Protein AF-A0A9Q9MV61-F1 (afdb_monomer)

Sequence (55 aa):
MSEKEIIEAIRILGRYVVDSLPGGNFVLTPLEDGEIIITKESHKQCKSFFRKKKS

Solvent-accessible surface area (backbone atoms only — not comparable to full-atom values): 3734 Å² total; per-residue (Å²): 134,52,73,67,57,52,52,60,73,70,54,76,85,79,56,63,49,80,46,82,45,87,92,83,44,73,48,79,45,79,50,63,90,86,68,79,84,83,43,74,65,54,50,50,50,50,50,59,72,70,48,75,77,83,127

Radius of gyration: 17.06 Å; Cα contacts (8 Å, |Δi|>4): 28; chains: 1; bounding box: 36×20×51 Å

Secondary structure (DSSP, 8-state):
--HHHHHHHTPPPS-EEEEEETTTEEEEEE--TT-----HHHHHHHHHHT-PPP-

Mean predicted aligned error: 8.33 Å

Foldseek 3Di:
DDPVVVCVVPDDPADWDWDADPPRDIDTGHDDPPDDDDDPVVVVVVCVVPPDDDD

Structure (mmCIF, N/CA/C/O backbone):
data_AF-A0A9Q9MV61-F1
#
_entry.id   AF-A0A9Q9MV61-F1
#
loop_
_atom_site.group_PDB
_atom_site.id
_atom_site.type_symbol
_atom_site.label_atom_id
_atom_site.label_alt_id
_atom_site.label_comp_id
_atom_site.label_asym_id
_atom_site.label_entity_id
_atom_site.label_seq_id
_atom_site.pdbx_PDB_ins_code
_atom_site.Cartn_x
_atom_site.Cartn_y
_atom_site.Cartn_z
_atom_site.occupancy
_atom_site.B_iso_or_equiv
_atom_site.auth_seq_id
_atom_site.auth_comp_id
_atom_site.auth_asym_id
_atom_site.auth_atom_id
_atom_site.pdbx_PDB_model_num
ATOM 1 N N . MET A 1 1 ? 10.863 13.908 -26.085 1.00 64.12 1 MET A N 1
ATOM 2 C CA . MET A 1 1 ? 9.901 13.349 -25.122 1.00 64.12 1 MET A CA 1
ATOM 3 C C . MET A 1 1 ? 10.068 14.121 -23.828 1.00 64.12 1 MET A C 1
ATOM 5 O O . MET A 1 1 ? 11.171 14.161 -23.295 1.00 64.12 1 MET A O 1
ATOM 9 N N . SER A 1 2 ? 9.037 14.841 -23.412 1.00 91.56 2 SER A N 1
ATOM 10 C CA . SER A 1 2 ? 9.013 15.592 -22.161 1.00 91.56 2 SER A CA 1
ATOM 11 C C . SER A 1 2 ? 8.741 14.664 -20.978 1.00 91.56 2 SER A C 1
ATOM 13 O O . SER A 1 2 ? 8.182 13.581 -21.140 1.00 91.56 2 SER A O 1
ATOM 15 N N . GLU A 1 3 ? 9.093 15.107 -19.772 1.00 87.94 3 GLU A N 1
ATOM 16 C CA . GLU A 1 3 ? 8.799 14.382 -18.530 1.00 87.94 3 GLU A CA 1
ATOM 17 C C . GLU A 1 3 ? 7.303 14.048 -18.394 1.00 87.94 3 GLU A C 1
ATOM 19 O O . GLU A 1 3 ? 6.948 12.938 -18.009 1.00 87.94 3 GLU A O 1
ATOM 24 N N . LYS A 1 4 ? 6.417 14.967 -18.806 1.00 88.25 4 LYS A N 1
ATOM 25 C CA . LYS A 1 4 ? 4.964 14.741 -18.809 1.00 88.25 4 LYS A CA 1
ATOM 26 C C . LYS A 1 4 ? 4.543 13.601 -19.735 1.00 88.25 4 LYS A C 1
ATOM 28 O O . LYS A 1 4 ? 3.733 12.776 -19.330 1.00 88.25 4 LYS A O 1
ATOM 33 N N . G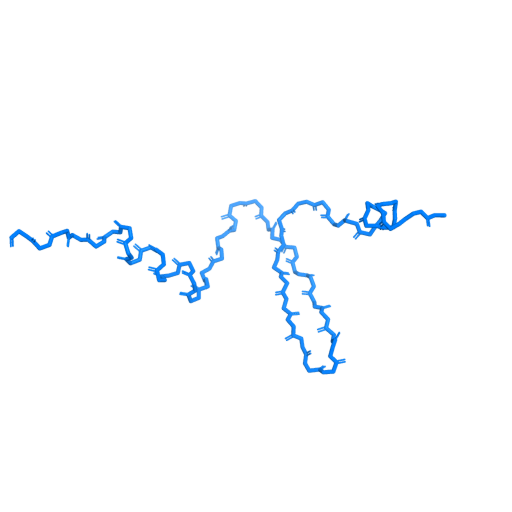LU A 1 5 ? 5.100 13.546 -20.943 1.00 84.38 5 GLU A N 1
ATOM 34 C CA . GLU A 1 5 ? 4.798 12.483 -21.914 1.00 84.38 5 GLU A CA 1
ATOM 35 C C . GLU A 1 5 ? 5.276 11.116 -21.412 1.00 84.38 5 GLU A C 1
ATOM 37 O O . GLU A 1 5 ? 4.585 10.118 -21.591 1.00 84.38 5 GLU A O 1
ATOM 42 N N . ILE A 1 6 ? 6.429 11.070 -20.736 1.00 83.00 6 ILE A N 1
ATOM 43 C CA . ILE A 1 6 ? 6.947 9.841 -20.123 1.00 83.00 6 ILE A CA 1
ATOM 44 C C . ILE A 1 6 ? 6.019 9.381 -18.997 1.00 83.00 6 ILE A C 1
ATOM 46 O O . ILE A 1 6 ? 5.643 8.213 -18.964 1.00 83.00 6 ILE A O 1
ATOM 50 N N . ILE A 1 7 ? 5.625 10.293 -18.100 1.00 81.69 7 ILE A N 1
ATOM 51 C CA . ILE A 1 7 ? 4.729 9.986 -16.978 1.00 81.69 7 ILE A CA 1
ATOM 52 C C . ILE A 1 7 ? 3.380 9.475 -17.481 1.00 81.69 7 ILE A C 1
ATOM 54 O O . ILE A 1 7 ? 2.875 8.497 -16.938 1.00 81.69 7 ILE A O 1
ATOM 58 N N . GLU A 1 8 ? 2.797 10.094 -18.511 1.00 82.62 8 GLU A N 1
ATOM 59 C CA . GLU A 1 8 ? 1.549 9.599 -19.099 1.00 82.62 8 GLU A CA 1
ATOM 60 C C . GLU A 1 8 ? 1.714 8.223 -19.745 1.00 82.62 8 GLU A C 1
ATOM 62 O O . GLU A 1 8 ? 0.860 7.364 -19.541 1.00 82.62 8 GLU A O 1
ATOM 67 N N . ALA A 1 9 ? 2.816 7.981 -20.459 1.00 80.69 9 ALA A N 1
ATOM 68 C CA . ALA A 1 9 ? 3.061 6.703 -21.124 1.00 80.69 9 ALA A CA 1
ATOM 69 C C . ALA A 1 9 ? 3.246 5.530 -20.145 1.00 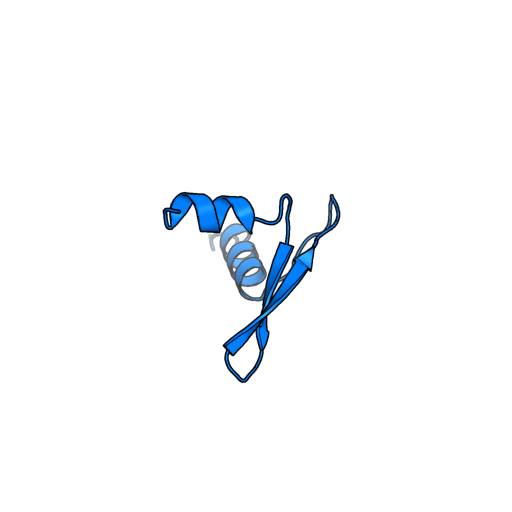80.69 9 ALA A C 1
ATOM 71 O O . ALA A 1 9 ? 2.900 4.398 -20.479 1.00 80.69 9 ALA A O 1
ATOM 72 N N . ILE A 1 10 ? 3.775 5.783 -18.942 1.00 80.56 10 ILE A N 1
ATOM 73 C CA . ILE A 1 10 ? 3.982 4.758 -17.901 1.00 80.56 10 ILE A CA 1
ATOM 74 C C . ILE A 1 10 ? 2.856 4.716 -16.859 1.00 80.56 10 ILE A C 1
ATOM 76 O O . ILE A 1 10 ? 2.928 3.944 -15.900 1.00 80.56 10 ILE A O 1
ATOM 80 N N . ARG A 1 11 ? 1.826 5.559 -17.000 1.00 79.50 11 ARG A N 1
ATOM 81 C CA . ARG A 1 11 ? 0.743 5.662 -16.024 1.00 79.50 11 ARG A CA 1
ATOM 82 C C . ARG A 1 11 ? -0.136 4.417 -16.074 1.00 79.50 11 ARG A C 1
ATOM 84 O O . ARG A 1 11 ? -0.804 4.151 -17.068 1.00 79.50 11 ARG A O 1
ATOM 91 N N . ILE A 1 12 ? -0.210 3.702 -14.957 1.00 78.19 12 ILE A N 1
ATOM 92 C CA . ILE A 1 12 ? -1.189 2.630 -14.778 1.00 78.19 12 ILE A CA 1
ATOM 93 C C . ILE A 1 12 ? -2.550 3.269 -14.488 1.00 78.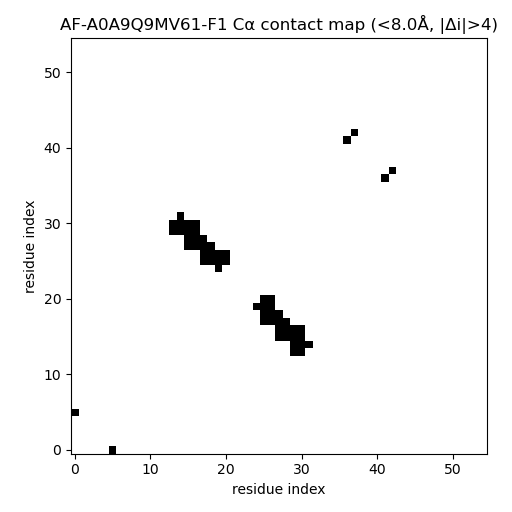19 12 ILE A C 1
ATOM 95 O O . ILE A 1 12 ? -2.690 4.078 -13.567 1.00 78.19 12 ILE A O 1
ATOM 99 N N . LEU A 1 13 ? -3.551 2.936 -15.302 1.00 80.50 13 LEU A N 1
ATOM 100 C CA . LEU A 1 13 ? -4.931 3.365 -15.088 1.00 80.50 13 LEU A CA 1
ATOM 101 C C . LEU A 1 13 ? -5.569 2.537 -13.965 1.00 80.50 13 LEU A C 1
ATOM 103 O O . LEU A 1 13 ? -5.355 1.331 -13.879 1.00 80.50 13 LEU A O 1
ATOM 107 N N . GLY A 1 14 ? -6.387 3.182 -13.134 1.00 82.44 14 GLY A N 1
ATOM 108 C CA . GLY A 1 14 ? -7.097 2.530 -12.032 1.00 82.44 14 GLY A CA 1
ATOM 109 C C . GLY A 1 14 ? -6.474 2.783 -10.660 1.00 82.44 14 GLY A C 1
ATOM 110 O O . GLY A 1 14 ? -5.619 3.654 -10.489 1.00 82.44 14 GLY A O 1
ATOM 111 N N . ARG A 1 15 ? -6.969 2.056 -9.653 1.00 85.94 15 ARG A N 1
ATOM 112 C CA . ARG A 1 15 ? -6.485 2.143 -8.270 1.00 85.94 15 ARG A CA 1
ATOM 113 C C . ARG A 1 15 ? -5.392 1.097 -8.056 1.00 85.94 15 ARG A C 1
ATOM 115 O O . ARG A 1 15 ? -5.522 -0.031 -8.516 1.00 85.94 15 ARG A O 1
ATOM 122 N N . TYR A 1 16 ? -4.328 1.469 -7.355 1.00 87.50 16 TYR A N 1
ATOM 123 C CA . TYR A 1 16 ? -3.218 0.573 -7.038 1.00 87.50 16 TYR A CA 1
ATOM 124 C C . TYR A 1 16 ? -2.541 0.981 -5.726 1.00 87.50 16 TYR A C 1
ATOM 126 O O . TYR A 1 16 ? -2.614 2.140 -5.308 1.00 87.50 16 TYR A O 1
ATOM 134 N N . VAL A 1 17 ? -1.873 0.026 -5.083 1.00 86.62 17 VAL A N 1
ATOM 135 C CA . VAL A 1 17 ? -0.939 0.264 -3.974 1.00 86.62 17 VAL A CA 1
ATOM 136 C C . VAL A 1 17 ? 0.478 0.302 -4.522 1.00 86.62 17 VAL A C 1
ATOM 138 O O . VAL A 1 17 ? 0.812 -0.443 -5.442 1.00 86.62 17 VAL A O 1
ATOM 141 N N . VAL A 1 18 ? 1.302 1.177 -3.947 1.00 87.25 18 VAL A N 1
ATOM 142 C CA . VAL A 1 18 ? 2.740 1.223 -4.206 1.00 87.25 18 VAL A CA 1
ATOM 143 C C . VAL A 1 18 ? 3.470 0.773 -2.951 1.00 87.25 18 VAL A C 1
ATOM 145 O O . VAL A 1 18 ? 3.371 1.436 -1.917 1.00 87.25 18 VAL A O 1
ATOM 148 N N . ASP A 1 19 ? 4.238 -0.303 -3.062 1.00 87.25 19 ASP A N 1
ATOM 149 C CA . ASP A 1 19 ? 5.136 -0.770 -2.011 1.00 87.25 19 ASP A CA 1
ATOM 150 C C . ASP A 1 19 ? 6.586 -0.487 -2.403 1.00 87.25 19 ASP A C 1
ATOM 152 O O . ASP A 1 19 ? 7.014 -0.782 -3.522 1.00 87.25 19 ASP A O 1
ATOM 156 N N . SER A 1 20 ? 7.358 0.088 -1.479 1.00 90.56 20 SER A N 1
ATOM 157 C CA . SER A 1 20 ? 8.802 0.246 -1.642 1.00 90.56 20 SER A CA 1
ATOM 158 C C . SER A 1 20 ? 9.532 -0.964 -1.065 1.00 90.56 20 SER A C 1
ATOM 160 O O . SER A 1 20 ? 9.379 -1.323 0.103 1.00 90.56 20 SER A O 1
ATOM 162 N N . LEU A 1 21 ? 10.354 -1.597 -1.894 1.00 91.19 21 LEU A N 1
ATOM 163 C CA . LEU A 1 21 ? 11.222 -2.700 -1.508 1.00 91.19 21 LEU A CA 1
ATOM 164 C C . LEU A 1 21 ? 12.668 -2.208 -1.320 1.00 91.19 21 LEU A C 1
ATOM 166 O O . LEU A 1 21 ? 13.065 -1.179 -1.885 1.00 91.19 21 LEU A O 1
ATOM 170 N N . PRO A 1 22 ? 13.499 -2.940 -0.553 1.00 92.81 22 PRO A N 1
ATOM 171 C CA . PRO A 1 22 ? 14.922 -2.642 -0.447 1.00 92.81 22 PRO A CA 1
ATOM 172 C C . PRO A 1 22 ? 15.601 -2.559 -1.823 1.00 92.81 22 PRO A C 1
ATOM 174 O O . PRO A 1 22 ? 15.267 -3.303 -2.747 1.00 92.81 22 PRO A O 1
ATOM 177 N N . GLY A 1 23 ? 16.573 -1.653 -1.950 1.00 90.31 23 GLY A N 1
ATOM 178 C CA . GLY A 1 23 ? 17.319 -1.453 -3.198 1.00 90.31 23 GLY A CA 1
ATOM 179 C C . GLY A 1 23 ? 16.661 -0.500 -4.199 1.00 90.31 23 GLY A C 1
ATOM 180 O O . GLY A 1 23 ? 17.095 -0.449 -5.343 1.00 90.31 23 GLY A O 1
ATOM 181 N N . GLY A 1 24 ? 15.642 0.261 -3.785 1.00 89.69 24 GLY A N 1
ATOM 182 C CA . GLY A 1 24 ? 14.993 1.261 -4.644 1.00 89.69 24 GLY A CA 1
ATOM 183 C C . GLY A 1 24 ? 13.997 0.669 -5.641 1.00 89.69 24 GLY A C 1
ATOM 184 O O . GLY A 1 24 ? 13.624 1.336 -6.601 1.00 89.69 24 GLY A O 1
ATOM 185 N N . ASN A 1 25 ? 13.565 -0.573 -5.413 1.00 90.38 25 ASN A N 1
ATOM 186 C CA . ASN A 1 25 ? 12.541 -1.224 -6.218 1.00 90.38 25 ASN A CA 1
ATOM 187 C C . ASN A 1 25 ? 11.149 -0.823 -5.722 1.00 90.38 25 ASN A C 1
ATOM 189 O O . ASN A 1 25 ? 10.914 -0.749 -4.516 1.00 90.38 25 ASN A O 1
ATOM 193 N N . PHE A 1 26 ? 10.217 -0.618 -6.648 1.00 88.75 26 PHE A N 1
ATOM 194 C CA . PHE A 1 26 ? 8.824 -0.307 -6.340 1.00 88.75 26 PHE A CA 1
ATOM 195 C C . PHE A 1 26 ? 7.915 -1.343 -6.989 1.00 88.75 26 PHE A C 1
ATOM 197 O O . PHE A 1 26 ? 8.097 -1.680 -8.160 1.00 88.75 26 PHE A O 1
ATOM 204 N N . VAL A 1 27 ? 6.943 -1.842 -6.231 1.00 88.44 27 VAL A N 1
ATOM 205 C CA . VAL A 1 27 ? 5.934 -2.785 -6.717 1.00 88.44 27 VAL A CA 1
ATOM 206 C C . VAL A 1 27 ? 4.586 -2.086 -6.750 1.00 88.44 27 VAL A C 1
ATOM 208 O O . VAL A 1 27 ? 4.192 -1.428 -5.789 1.00 88.44 27 VAL A O 1
ATOM 211 N N . LEU A 1 28 ? 3.905 -2.223 -7.883 1.00 87.56 28 LEU A N 1
ATOM 212 C CA . LEU A 1 28 ? 2.573 -1.688 -8.129 1.00 87.56 28 LEU A CA 1
ATOM 213 C C . LEU A 1 28 ? 1.584 -2.848 -8.100 1.00 87.56 28 LEU A C 1
ATOM 215 O O . LEU A 1 28 ? 1.617 -3.706 -8.981 1.00 87.56 28 LEU A O 1
ATOM 219 N N . THR A 1 29 ? 0.708 -2.861 -7.101 1.00 88.00 29 THR A N 1
ATOM 220 C CA . THR A 1 29 ? -0.333 -3.885 -6.966 1.00 88.00 29 THR A CA 1
ATOM 221 C C . THR A 1 29 ? -1.675 -3.266 -7.350 1.00 88.00 29 THR A C 1
ATOM 223 O O . THR A 1 29 ? -2.129 -2.363 -6.639 1.00 88.00 29 THR A O 1
ATOM 226 N N . PRO A 1 30 ? -2.301 -3.677 -8.469 1.00 87.56 30 PRO A N 1
ATOM 227 C CA . PRO A 1 30 ? -3.616 -3.176 -8.853 1.00 87.56 30 PRO A CA 1
ATOM 228 C C . PRO A 1 30 ? -4.666 -3.598 -7.824 1.00 87.56 30 PRO A C 1
ATOM 230 O O . PRO A 1 30 ? -4.540 -4.649 -7.201 1.00 87.56 30 PRO A O 1
ATOM 233 N N . LEU A 1 31 ? -5.689 -2.766 -7.660 1.00 89.19 31 LEU A N 1
ATOM 234 C CA . LEU A 1 31 ? -6.811 -3.019 -6.763 1.00 89.19 31 LEU A CA 1
ATOM 235 C C . LEU A 1 31 ? -8.080 -3.198 -7.574 1.00 89.19 31 LEU A C 1
ATOM 237 O O . LEU A 1 31 ? -8.369 -2.397 -8.470 1.00 89.19 31 LEU A O 1
ATOM 241 N N . GLU A 1 32 ? -8.864 -4.194 -7.202 1.00 87.00 32 GLU A N 1
ATOM 242 C CA . GLU A 1 32 ? -10.184 -4.414 -7.766 1.00 87.00 32 GLU A CA 1
ATOM 243 C C . GLU A 1 32 ? -11.175 -3.342 -7.299 1.00 87.00 32 GLU A C 1
ATOM 245 O O . GLU A 1 32 ? -10.984 -2.627 -6.304 1.00 87.00 32 GLU A O 1
ATOM 250 N N . ASP A 1 33 ? -12.276 -3.203 -8.029 1.00 83.81 33 ASP A N 1
ATOM 251 C CA . ASP A 1 33 ? -13.359 -2.318 -7.623 1.00 83.81 33 ASP A CA 1
ATOM 252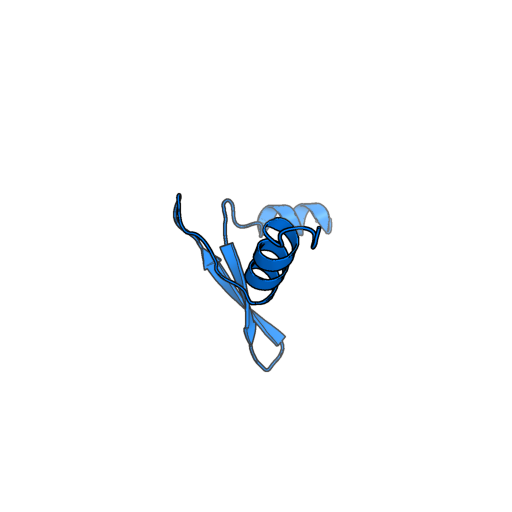 C C . ASP A 1 33 ? -13.985 -2.802 -6.312 1.00 83.81 33 ASP A C 1
ATOM 254 O O . ASP A 1 33 ? -14.300 -3.972 -6.126 1.00 83.81 33 ASP A O 1
ATOM 258 N N . GLY A 1 34 ? -14.145 -1.879 -5.363 1.00 82.69 34 GLY A N 1
ATOM 259 C CA . GLY A 1 34 ? -14.623 -2.199 -4.019 1.00 82.69 34 GLY A CA 1
ATOM 260 C C . GLY A 1 34 ? -13.548 -2.676 -3.038 1.00 82.69 34 GLY A C 1
ATOM 261 O O . GLY A 1 34 ? -13.825 -2.671 -1.839 1.00 82.69 34 GLY A O 1
ATOM 262 N N . GLU A 1 35 ? -12.316 -2.982 -3.471 1.00 86.75 35 GLU A N 1
ATOM 263 C CA . GLU A 1 35 ? -11.233 -3.251 -2.516 1.00 86.75 35 GLU A CA 1
ATOM 264 C C . GLU A 1 35 ? -10.945 -2.017 -1.649 1.00 86.75 35 GLU A C 1
ATOM 266 O O . GLU A 1 35 ? -10.856 -0.875 -2.133 1.00 86.75 35 GLU A O 1
ATOM 271 N N . ILE A 1 36 ? -10.812 -2.270 -0.343 1.00 81.06 36 ILE A N 1
ATOM 272 C CA . ILE A 1 36 ? -10.508 -1.280 0.688 1.00 81.06 36 ILE A CA 1
ATOM 273 C C . ILE A 1 36 ? -9.136 -1.603 1.268 1.00 81.06 36 ILE A C 1
ATOM 275 O O . ILE A 1 36 ? -8.940 -2.647 1.887 1.00 81.06 36 ILE A O 1
ATOM 279 N N . ILE A 1 37 ? -8.204 -0.660 1.147 1.00 81.56 37 ILE A N 1
ATOM 280 C CA . ILE A 1 37 ? -6.891 -0.790 1.772 1.00 81.56 37 ILE A CA 1
ATOM 281 C C . ILE A 1 37 ? -6.951 -0.253 3.200 1.00 81.56 37 ILE A C 1
ATOM 283 O O . ILE A 1 37 ? -7.218 0.930 3.444 1.00 81.56 37 ILE A O 1
ATOM 287 N N . ILE A 1 38 ? -6.613 -1.109 4.159 1.00 83.25 38 ILE A N 1
ATOM 288 C CA . ILE A 1 38 ? -6.437 -0.706 5.552 1.00 83.25 38 ILE A CA 1
ATOM 289 C C . ILE A 1 38 ? -4.947 -0.473 5.805 1.00 83.25 38 ILE A C 1
ATOM 291 O O . ILE A 1 38 ? -4.202 -1.389 6.145 1.00 83.25 38 ILE A O 1
ATOM 295 N N . THR A 1 39 ? -4.498 0.773 5.652 1.00 84.06 39 THR A N 1
ATOM 296 C CA . THR A 1 39 ? -3.156 1.191 6.065 1.00 84.06 39 THR A CA 1
ATOM 297 C C . THR A 1 39 ? -3.182 1.695 7.507 1.00 84.06 39 THR A C 1
ATOM 299 O O . THR A 1 39 ? -4.219 2.083 8.050 1.00 84.06 39 THR A O 1
ATOM 302 N N . LYS A 1 40 ? -2.014 1.748 8.159 1.00 87.56 40 LYS A N 1
ATOM 303 C CA . LYS A 1 40 ? -1.898 2.400 9.477 1.00 87.56 40 LYS A CA 1
ATOM 304 C C . LYS A 1 40 ? -2.350 3.863 9.416 1.00 87.56 40 LYS A C 1
ATOM 306 O O . LYS A 1 40 ? -2.947 4.352 10.373 1.00 87.56 40 LYS A O 1
ATOM 311 N N . GLU A 1 41 ? -2.081 4.536 8.300 1.00 84.56 41 GLU A N 1
ATOM 312 C CA . GLU A 1 41 ? -2.486 5.916 8.041 1.00 84.56 41 GLU A CA 1
ATOM 313 C C . GLU A 1 41 ? -4.012 6.036 7.938 1.00 84.56 41 GLU A C 1
ATOM 315 O O . GLU A 1 41 ? -4.611 6.827 8.670 1.00 84.56 41 GLU A O 1
ATOM 320 N N . SER A 1 42 ? -4.659 5.191 7.121 1.00 84.56 42 SER A N 1
ATOM 321 C CA . SER A 1 42 ? -6.120 5.193 6.977 1.00 84.56 42 SER A CA 1
ATOM 322 C C . SER A 1 42 ? -6.799 4.844 8.299 1.00 84.56 42 SER A C 1
ATOM 324 O O . SER A 1 42 ? -7.752 5.503 8.707 1.00 84.56 42 SER A O 1
ATOM 326 N N . HIS A 1 43 ? -6.231 3.913 9.065 1.00 88.00 43 HIS A N 1
ATOM 327 C CA . HIS A 1 43 ? -6.722 3.585 10.397 1.00 88.00 43 HIS A CA 1
ATOM 328 C C . HIS A 1 43 ? -6.603 4.757 11.389 1.00 88.00 43 HIS A C 1
ATOM 330 O O . HIS A 1 43 ? -7.533 5.002 12.161 1.00 88.00 43 HIS A O 1
ATOM 336 N N . LYS A 1 44 ? -5.497 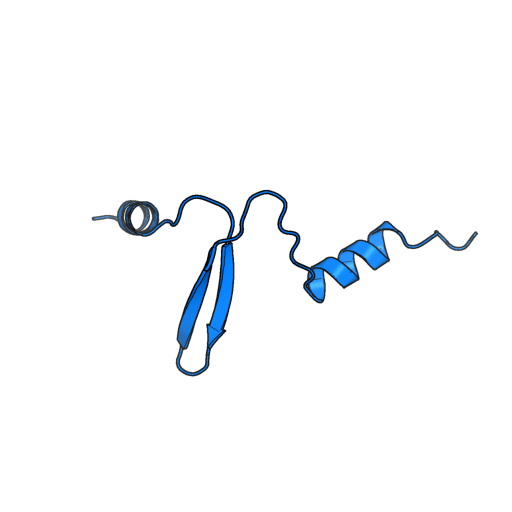5.519 11.379 1.00 89.12 44 LYS A N 1
ATOM 337 C CA . LYS A 1 44 ? -5.356 6.743 12.196 1.00 89.12 44 LYS A CA 1
ATOM 338 C C . LYS A 1 44 ? -6.397 7.795 11.809 1.00 89.12 44 LYS A C 1
ATOM 340 O O . LYS A 1 44 ? -7.022 8.377 12.696 1.00 89.12 44 LYS A O 1
ATOM 345 N N . GLN A 1 45 ? -6.603 8.015 10.511 1.00 86.25 45 GLN A N 1
ATOM 346 C CA . GLN A 1 45 ? -7.598 8.959 9.997 1.00 86.25 45 GLN A CA 1
ATOM 347 C C . GLN A 1 45 ? -9.015 8.550 10.411 1.00 86.25 45 GLN A C 1
ATOM 349 O O . GLN A 1 45 ? -9.740 9.372 10.969 1.00 86.25 45 GLN A O 1
ATOM 354 N N . CYS A 1 46 ? -9.374 7.271 10.262 1.00 87.69 46 CYS A N 1
ATOM 355 C CA . CYS A 1 46 ? -10.652 6.735 10.730 1.00 87.69 46 CYS A CA 1
ATOM 356 C C . CYS A 1 46 ? -10.843 6.952 12.234 1.00 87.69 46 CYS A C 1
ATOM 358 O O . CYS A 1 46 ? -11.891 7.441 12.652 1.00 87.69 46 CYS A O 1
ATOM 360 N N . LYS A 1 47 ? -9.832 6.650 13.061 1.00 90.69 47 LYS A N 1
ATOM 361 C CA . LYS A 1 47 ? -9.918 6.907 14.508 1.00 90.69 47 LYS A CA 1
ATOM 362 C C . LYS A 1 47 ? -10.118 8.379 14.826 1.00 90.69 47 LYS A C 1
ATOM 364 O O . LYS A 1 47 ? -10.860 8.672 15.751 1.00 90.69 47 LYS A O 1
ATOM 369 N N . SER A 1 48 ? -9.447 9.278 14.106 1.00 88.25 48 SER A N 1
ATOM 370 C CA . SER A 1 48 ? -9.597 10.724 14.288 1.00 88.25 48 SER A CA 1
ATOM 371 C C . SER A 1 48 ? -11.018 11.176 13.948 1.00 88.25 48 SER A C 1
ATOM 373 O O . SER A 1 48 ? -11.659 11.846 14.754 1.00 88.25 48 SER A O 1
ATOM 375 N N . PHE A 1 49 ? -11.532 10.738 12.796 1.00 87.31 49 PHE A N 1
ATOM 376 C CA . PHE A 1 49 ? -12.855 11.102 12.295 1.00 87.31 49 PHE A CA 1
ATOM 377 C C . PHE A 1 49 ? -13.986 10.602 13.201 1.00 87.31 49 PHE A C 1
ATOM 379 O O . PHE A 1 49 ? -14.868 11.366 13.580 1.00 87.31 49 PHE A O 1
ATOM 386 N N . PHE A 1 50 ? -13.934 9.330 13.606 1.00 88.19 50 PHE A N 1
ATOM 387 C CA . PHE A 1 50 ? -14.947 8.717 14.470 1.00 88.19 50 PHE A CA 1
ATOM 388 C C . PHE A 1 50 ? -14.678 8.926 15.965 1.00 88.19 50 PHE A C 1
ATOM 390 O O . PHE A 1 50 ? -15.380 8.360 16.810 1.00 88.19 50 PHE A O 1
ATOM 397 N N . ARG A 1 51 ? -13.677 9.739 16.335 1.00 84.06 51 ARG A N 1
ATOM 398 C CA . ARG A 1 51 ? -13.437 10.067 17.740 1.00 84.06 51 ARG A CA 1
ATOM 399 C C . ARG A 1 51 ? -14.619 10.884 18.248 1.00 84.06 51 ARG A C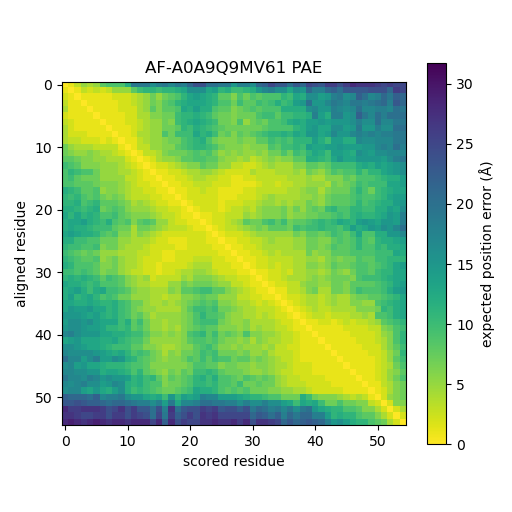 1
ATOM 401 O O . ARG A 1 51 ? -14.760 12.052 17.894 1.00 84.06 51 ARG A O 1
ATOM 408 N N . LYS A 1 52 ? -15.443 10.309 19.131 1.00 75.19 52 LYS A N 1
ATOM 409 C CA . LYS A 1 52 ? -16.424 11.096 19.893 1.00 75.19 52 LYS A CA 1
ATOM 410 C C . LYS A 1 52 ? -15.683 12.255 20.565 1.00 75.19 52 LYS A C 1
ATOM 412 O O . LYS A 1 52 ? -14.706 12.025 21.287 1.00 75.19 52 LYS A O 1
ATOM 417 N N . LYS A 1 53 ? -16.120 13.497 20.328 1.00 69.56 53 LYS A N 1
ATOM 418 C CA . LYS A 1 53 ? -15.692 14.620 21.169 1.00 69.56 53 LYS A CA 1
ATOM 419 C C . LYS A 1 53 ? -16.086 14.253 22.598 1.00 69.56 53 LYS A C 1
ATOM 421 O O . LYS A 1 53 ? -17.240 13.901 22.833 1.00 69.56 53 LYS A O 1
ATOM 426 N N . LYS A 1 54 ? -15.114 14.243 23.517 1.00 63.75 54 LYS A N 1
ATOM 427 C CA . LYS A 1 54 ? -15.426 14.136 24.944 1.00 63.75 54 LYS A CA 1
ATOM 428 C C . LYS A 1 54 ? -16.324 15.33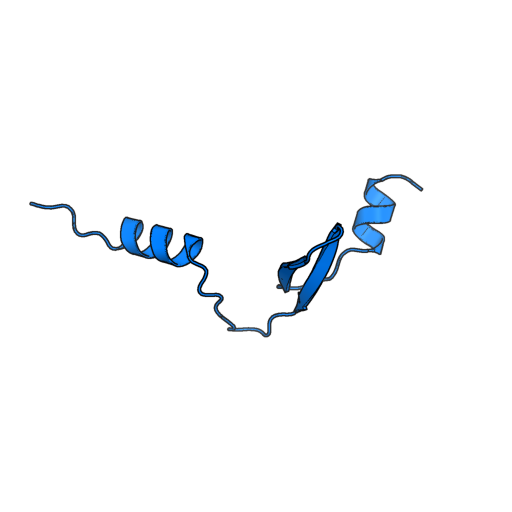0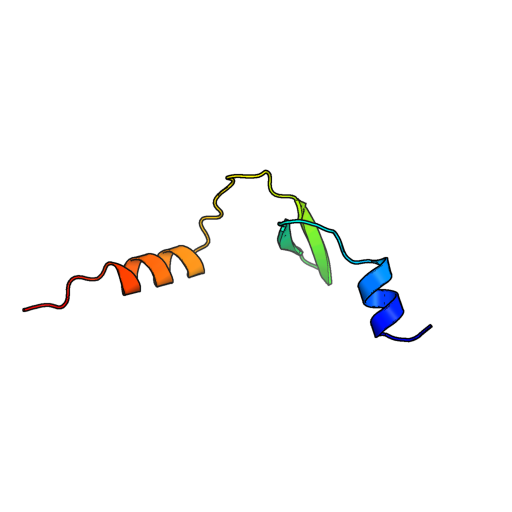 25.269 1.00 63.75 54 LYS A C 1
ATOM 430 O O . LYS A 1 54 ? -15.907 16.461 25.019 1.00 63.75 54 LYS A O 1
ATOM 435 N N . SER A 1 55 ? -17.559 15.033 25.670 1.00 58.53 55 SER A N 1
ATOM 436 C CA . SER A 1 55 ? -18.452 16.002 26.303 1.00 58.53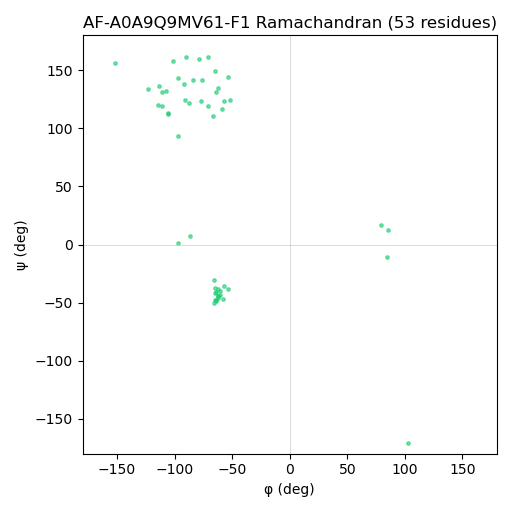 55 SER A CA 1
ATOM 437 C C . SER A 1 55 ? -17.887 16.430 27.648 1.00 58.53 55 SER A C 1
ATOM 439 O O . SER A 1 55 ? -17.067 15.663 28.206 1.00 58.53 55 SER A O 1
#

Nearest PDB structures (foldseek):
  8gxq-assembly1_EB  TM=4.588E-01  e=4.626E+00  Homo sapiens
  7vop-assembly1_I  TM=3.491E-01  e=6.060E+00  Xenopus laevis
  8j9j-assembly1_B4  TM=2.289E-01  e=4.042E+00  Euglena gracilis

Organism: Raoultella ornithinolytica (NCBI:txid54291)

pLDDT: mean 84.33, std 6.83, range [58.53, 92.81]